Protein AF-A0A920QQ81-F1 (afdb_monomer_lite)

Secondary structure (DSSP, 8-state):
-HHHHHHHHHHSTTB-TTT-SB-S-BSSTTS-SB-S---HHHHHHHHHHHHHHHHHH--HHHHHHHHHHHHHHH--

Structure (mmCIF, N/CA/C/O backbone):
data_AF-A0A920QQ81-F1
#
_entry.id   AF-A0A920QQ81-F1
#
loop_
_atom_site.group_PDB
_atom_site.id
_atom_site.type_symbol
_atom_site.label_atom_id
_atom_site.label_alt_id
_atom_site.label_comp_id
_atom_site.label_asym_id
_atom_site.label_entity_id
_atom_site.label_seq_id
_atom_site.pdbx_PDB_ins_code
_atom_site.Cartn_x
_atom_site.Cartn_y
_atom_site.Cartn_z
_atom_site.occupancy
_atom_site.B_iso_or_equiv
_atom_site.auth_seq_id
_atom_site.auth_comp_id
_atom_site.auth_asym_id
_atom_site.auth_atom_id
_atom_site.pdbx_PDB_model_num
ATOM 1 N N . MET A 1 1 ? -14.784 -8.482 4.708 1.00 70.88 1 MET A N 1
ATOM 2 C CA . MET A 1 1 ? -14.083 -8.373 3.407 1.00 70.88 1 MET A CA 1
ATOM 3 C C . MET A 1 1 ? -13.011 -7.277 3.384 1.00 70.88 1 MET A C 1
ATOM 5 O O . MET A 1 1 ? -11.863 -7.634 3.170 1.00 70.88 1 MET A O 1
ATOM 9 N N . ILE A 1 2 ? -13.305 -6.003 3.704 1.00 90.31 2 ILE A N 1
ATOM 10 C CA . ILE A 1 2 ? -12.330 -4.879 3.622 1.00 90.31 2 ILE A CA 1
ATOM 11 C C . ILE A 1 2 ? -10.988 -5.122 4.351 1.00 90.31 2 ILE A C 1
ATOM 13 O O . ILE A 1 2 ? -9.925 -4.791 3.834 1.00 90.31 2 ILE A O 1
ATOM 17 N N . ASN A 1 3 ? -11.018 -5.748 5.535 1.00 94.12 3 ASN A N 1
ATOM 18 C CA . ASN A 1 3 ? -9.817 -5.959 6.345 1.00 94.12 3 ASN A CA 1
ATOM 19 C C . ASN A 1 3 ? -8.810 -6.918 5.706 1.00 94.12 3 ASN A C 1
ATOM 21 O O . ASN A 1 3 ? -7.610 -6.669 5.774 1.00 94.12 3 ASN A O 1
ATOM 25 N N . LEU A 1 4 ? -9.299 -7.993 5.082 1.00 95.81 4 LEU A N 1
ATOM 26 C CA . LEU A 1 4 ? -8.443 -8.969 4.414 1.00 95.81 4 LEU A CA 1
ATOM 27 C C . LEU A 1 4 ? -7.729 -8.315 3.229 1.00 95.81 4 LEU A C 1
ATOM 29 O O . LEU A 1 4 ? -6.515 -8.447 3.102 1.00 95.81 4 LEU A O 1
ATOM 33 N N . THR A 1 5 ? -8.469 -7.563 2.411 1.00 95.06 5 THR A N 1
ATOM 34 C CA . THR A 1 5 ? -7.926 -6.869 1.240 1.00 95.06 5 THR A CA 1
ATOM 35 C C . THR A 1 5 ? -6.857 -5.856 1.638 1.00 95.06 5 THR A C 1
ATOM 37 O O . THR A 1 5 ? -5.732 -5.939 1.156 1.00 95.06 5 THR A O 1
ATOM 40 N N . LEU A 1 6 ? -7.156 -4.949 2.576 1.00 95.69 6 LEU A N 1
ATOM 41 C CA . LEU A 1 6 ? -6.204 -3.918 3.007 1.00 95.69 6 LEU A CA 1
ATOM 42 C C . LEU A 1 6 ? -4.960 -4.502 3.680 1.00 95.69 6 LEU A C 1
ATOM 44 O O . LEU A 1 6 ? -3.863 -3.964 3.527 1.00 95.69 6 LEU A O 1
ATOM 48 N N . GLU A 1 7 ? -5.110 -5.594 4.426 1.00 95.88 7 GLU A N 1
ATOM 49 C CA . GLU A 1 7 ? -3.981 -6.280 5.047 1.00 95.88 7 GLU A CA 1
ATOM 50 C C . GLU A 1 7 ? -3.100 -6.992 4.020 1.00 95.88 7 GLU A C 1
ATOM 52 O O . GLU A 1 7 ? -1.877 -6.881 4.099 1.00 95.88 7 GLU A O 1
ATOM 57 N N . LYS A 1 8 ? -3.699 -7.675 3.037 1.00 95.44 8 LYS A N 1
ATOM 58 C CA . LYS A 1 8 ? -2.964 -8.310 1.936 1.00 95.44 8 LYS A CA 1
ATOM 59 C C . LYS A 1 8 ? -2.250 -7.279 1.068 1.00 95.44 8 LYS A C 1
ATOM 61 O O . LYS A 1 8 ? -1.089 -7.486 0.751 1.00 95.44 8 LYS A O 1
ATOM 66 N N . MET A 1 9 ? -2.891 -6.151 0.768 1.00 95.00 9 MET A N 1
ATOM 67 C CA . MET A 1 9 ? -2.266 -5.046 0.039 1.00 95.00 9 MET A CA 1
ATOM 68 C C . MET A 1 9 ? -1.077 -4.458 0.809 1.00 95.00 9 MET A C 1
ATOM 70 O O . MET A 1 9 ? 0.008 -4.345 0.253 1.00 95.00 9 MET A O 1
ATOM 74 N N . ALA A 1 10 ? -1.237 -4.150 2.102 1.00 95.00 10 ALA A N 1
ATOM 75 C CA . ALA A 1 10 ? -0.167 -3.562 2.917 1.00 95.00 10 ALA A CA 1
ATOM 76 C C . ALA A 1 10 ? 1.028 -4.509 3.145 1.00 95.00 10 ALA A C 1
ATOM 78 O O . ALA A 1 10 ? 2.137 -4.054 3.420 1.00 95.00 10 ALA A O 1
ATOM 79 N N . ARG A 1 11 ? 0.803 -5.826 3.071 1.00 94.38 11 ARG A N 1
ATOM 80 C CA . ARG A 1 11 ? 1.837 -6.863 3.229 1.00 94.38 11 ARG A CA 1
ATOM 81 C C . ARG A 1 11 ? 2.344 -7.433 1.899 1.00 94.38 11 ARG A C 1
ATOM 83 O O . ARG A 1 11 ? 3.234 -8.273 1.922 1.00 94.38 11 ARG A O 1
ATOM 90 N N . GLY A 1 12 ? 1.751 -7.035 0.777 1.00 93.31 12 GLY A N 1
ATOM 91 C CA . GLY A 1 12 ? 2.074 -7.548 -0.552 1.00 93.31 12 GLY A CA 1
ATOM 92 C C . GLY A 1 12 ? 3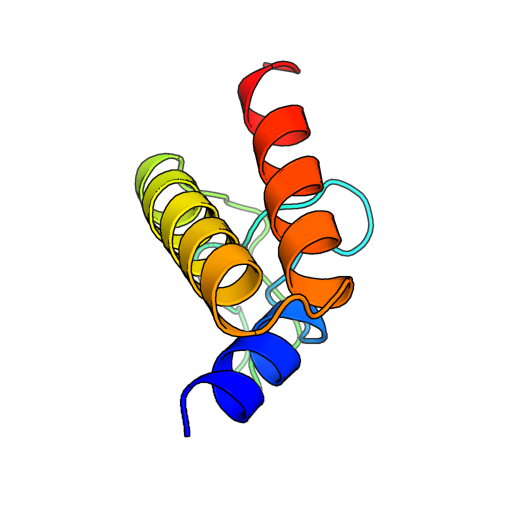.229 -6.800 -1.213 1.00 93.31 12 GLY A C 1
ATOM 93 O O . GLY A 1 12 ? 3.668 -5.758 -0.723 1.00 93.31 12 GLY A O 1
ATOM 94 N N . GLY A 1 13 ? 3.684 -7.319 -2.358 1.00 93.06 13 GLY A N 1
ATOM 95 C CA . GLY A 1 13 ? 4.806 -6.761 -3.129 1.00 93.06 13 GLY A CA 1
ATOM 96 C C . GLY A 1 13 ? 4.534 -5.381 -3.736 1.00 93.06 13 GLY A C 1
ATOM 97 O O . GLY A 1 13 ? 5.456 -4.624 -4.015 1.00 93.06 13 GLY A O 1
ATOM 98 N N . MET A 1 14 ? 3.258 -5.011 -3.863 1.00 94.69 14 MET A N 1
ATOM 99 C CA . MET A 1 14 ? 2.844 -3.702 -4.374 1.00 94.69 14 MET A CA 1
ATOM 100 C C . MET A 1 14 ? 2.998 -2.559 -3.364 1.00 94.69 14 MET A C 1
ATOM 102 O O . MET A 1 14 ? 2.960 -1.395 -3.765 1.00 94.69 14 MET A O 1
ATOM 106 N N . TYR A 1 15 ? 3.151 -2.861 -2.071 1.00 94.81 15 TYR A N 1
ATOM 107 C CA . TYR A 1 15 ? 3.430 -1.856 -1.049 1.00 94.81 15 TYR A CA 1
ATOM 108 C C . TYR A 1 15 ? 4.933 -1.748 -0.813 1.00 94.81 15 TYR A C 1
ATOM 110 O O . TYR A 1 15 ? 5.590 -2.736 -0.481 1.00 94.81 15 TYR A O 1
ATOM 118 N N . ASP A 1 16 ? 5.468 -0.534 -0.908 1.00 93.38 16 ASP A N 1
ATOM 119 C CA . ASP A 1 16 ? 6.869 -0.280 -0.598 1.00 93.38 16 ASP A CA 1
ATOM 120 C C . ASP A 1 16 ? 7.099 -0.411 0.916 1.00 93.38 16 ASP A C 1
ATOM 122 O O . ASP A 1 16 ? 6.778 0.471 1.723 1.00 93.38 16 ASP A O 1
ATOM 126 N N . GLN A 1 17 ? 7.681 -1.543 1.306 1.00 90.69 17 GLN A N 1
ATOM 127 C CA . GLN A 1 17 ? 7.942 -1.881 2.702 1.00 90.69 17 GLN A CA 1
ATOM 128 C C . GLN A 1 17 ? 8.969 -0.945 3.352 1.00 90.69 17 GLN A C 1
ATOM 130 O O . GLN A 1 17 ? 8.946 -0.783 4.578 1.00 90.69 17 GLN A O 1
ATOM 135 N N . ILE A 1 18 ? 9.819 -0.286 2.560 1.00 88.25 18 ILE A N 1
ATOM 136 C CA . ILE A 1 18 ? 10.865 0.623 3.025 1.00 88.25 18 ILE A CA 1
ATOM 137 C C . ILE A 1 18 ? 10.309 2.049 3.028 1.00 88.25 18 ILE A C 1
ATOM 139 O O . ILE A 1 18 ? 9.980 2.569 4.102 1.00 88.25 18 ILE A O 1
ATOM 143 N N . GLY A 1 19 ? 10.127 2.630 1.839 1.00 86.38 19 GLY A N 1
ATOM 144 C CA . GLY A 1 19 ? 9.774 4.034 1.617 1.00 86.38 19 GLY A CA 1
ATOM 145 C C . GLY A 1 19 ? 8.289 4.362 1.772 1.00 86.38 19 GLY A C 1
ATOM 146 O O . GLY A 1 19 ? 7.936 5.530 1.916 1.00 86.38 19 GLY A O 1
ATOM 147 N N . GLY A 1 20 ? 7.411 3.356 1.810 1.00 91.25 20 GLY A N 1
ATOM 148 C CA . GLY A 1 20 ? 5.970 3.562 1.919 1.00 91.25 20 GLY A CA 1
ATOM 149 C C . GLY A 1 20 ? 5.283 3.918 0.603 1.00 91.25 20 GLY A C 1
ATOM 150 O O . GLY A 1 20 ? 5.911 4.264 -0.398 1.00 91.25 20 GLY A O 1
ATOM 151 N N . GLY A 1 21 ? 3.955 3.843 0.618 1.00 92.69 21 GLY A N 1
ATOM 152 C CA . GLY A 1 21 ? 3.136 4.026 -0.577 1.00 92.69 21 GLY A CA 1
ATOM 153 C C . GLY A 1 21 ? 3.030 2.766 -1.437 1.00 92.69 21 GLY A C 1
ATOM 154 O O . GLY A 1 21 ? 3.647 1.739 -1.159 1.00 92.69 21 GLY A O 1
ATOM 155 N N . PHE A 1 22 ? 2.203 2.852 -2.473 1.00 94.88 22 PHE A N 1
ATOM 156 C CA . PHE A 1 22 ? 1.912 1.773 -3.409 1.00 94.88 22 PHE A CA 1
ATOM 157 C C . PHE A 1 22 ? 2.455 2.083 -4.796 1.00 94.88 22 PHE A C 1
ATOM 159 O O . PHE A 1 22 ? 2.380 3.221 -5.277 1.00 94.88 22 PHE A O 1
ATOM 166 N N . HIS A 1 23 ? 2.970 1.033 -5.423 1.00 94.69 23 HIS A N 1
ATOM 167 C CA . HIS A 1 23 ? 3.372 1.013 -6.818 1.00 94.69 23 HIS A CA 1
ATOM 168 C C . HIS A 1 23 ? 2.159 0.963 -7.739 1.00 94.69 23 HIS A C 1
ATOM 170 O O . HIS A 1 23 ? 1.113 0.421 -7.379 1.00 94.69 23 HIS A O 1
ATOM 176 N N . ARG A 1 24 ? 2.300 1.538 -8.934 1.00 93.75 24 ARG A N 1
ATOM 177 C CA . ARG A 1 24 ? 1.180 1.695 -9.866 1.00 93.75 24 ARG A CA 1
ATOM 178 C C . ARG A 1 24 ? 0.718 0.370 -10.476 1.00 93.75 24 ARG A C 1
ATOM 180 O O . ARG A 1 24 ? -0.478 0.144 -10.613 1.00 93.75 24 ARG A O 1
ATOM 187 N N . TYR A 1 25 ? 1.654 -0.495 -10.849 1.00 92.25 25 TYR A N 1
ATOM 188 C CA . TYR A 1 25 ? 1.368 -1.796 -11.453 1.00 92.25 25 TYR A CA 1
ATOM 189 C C . TYR A 1 25 ? 2.508 -2.782 -11.198 1.00 92.25 25 TYR A C 1
ATOM 191 O O . TYR A 1 25 ? 3.612 -2.388 -10.815 1.00 92.25 25 TYR A O 1
ATOM 199 N N . SER A 1 26 ? 2.216 -4.067 -11.376 1.00 93.75 26 SER A N 1
ATOM 200 C CA . SER A 1 26 ? 3.203 -5.139 -11.289 1.00 93.75 26 SER A CA 1
ATOM 201 C C . SER A 1 26 ? 3.737 -5.492 -12.672 1.00 93.75 26 SER A C 1
ATOM 203 O O . SER A 1 26 ? 3.034 -5.344 -13.671 1.00 93.75 26 SER A O 1
ATOM 205 N N . THR A 1 27 ? 4.983 -5.952 -12.725 1.00 94.19 27 THR A N 1
ATOM 206 C CA . THR A 1 27 ? 5.583 -6.518 -13.939 1.00 94.19 27 THR A CA 1
ATOM 207 C C . THR A 1 27 ? 5.257 -8.004 -14.113 1.00 94.19 27 THR A C 1
ATOM 209 O O . THR A 1 27 ? 5.609 -8.582 -15.137 1.00 94.19 27 THR A O 1
ATOM 212 N N . ASP A 1 28 ? 4.617 -8.634 -13.124 1.00 94.62 28 ASP A N 1
ATOM 213 C CA . ASP A 1 28 ? 4.250 -10.048 -13.129 1.00 94.62 28 ASP A CA 1
ATOM 214 C C . ASP A 1 28 ? 2.773 -10.271 -12.757 1.00 94.62 28 ASP A C 1
ATOM 216 O O . ASP A 1 28 ? 2.086 -9.395 -12.232 1.00 94.62 28 ASP A O 1
ATOM 220 N N . ASN A 1 29 ? 2.278 -11.480 -13.024 1.00 93.62 29 ASN A N 1
ATOM 221 C CA . ASN A 1 29 ? 0.865 -11.826 -12.838 1.00 93.62 29 ASN A CA 1
ATOM 222 C C . ASN A 1 29 ? 0.484 -12.138 -11.377 1.00 93.62 29 ASN A C 1
ATOM 224 O O . ASN A 1 29 ? -0.701 -12.252 -11.062 1.00 93.62 29 ASN A O 1
ATOM 228 N N . TYR A 1 30 ? 1.465 -12.295 -10.488 1.00 92.69 30 TYR A N 1
ATOM 229 C CA . TYR A 1 30 ? 1.281 -12.593 -9.068 1.00 92.69 30 TYR A CA 1
ATOM 230 C C . TYR A 1 30 ? 1.349 -11.343 -8.183 1.00 92.69 30 TYR A C 1
ATOM 232 O O . TYR A 1 30 ? 1.134 -11.455 -6.974 1.00 92.69 30 TYR A O 1
ATOM 240 N N . TRP A 1 31 ? 1.586 -10.160 -8.762 1.00 91.19 31 TRP A N 1
ATOM 241 C CA . TRP A 1 31 ? 1.653 -8.881 -8.045 1.00 91.19 31 TRP A CA 1
ATOM 242 C C . TRP A 1 31 ? 2.792 -8.820 -7.014 1.00 91.19 31 TRP A C 1
ATOM 244 O O . TRP A 1 31 ? 2.663 -8.180 -5.962 1.00 91.19 31 TRP A O 1
ATOM 254 N N . LEU A 1 32 ? 3.895 -9.522 -7.291 1.00 91.31 32 LEU A N 1
ATOM 255 C CA . LEU A 1 32 ? 5.037 -9.643 -6.382 1.00 91.31 32 LEU A CA 1
ATOM 256 C C . LEU A 1 32 ? 6.128 -8.617 -6.689 1.00 91.31 32 LEU A C 1
ATOM 258 O O . LEU A 1 32 ? 6.690 -8.026 -5.769 1.00 91.31 32 LEU A O 1
ATOM 262 N N . VAL A 1 33 ? 6.410 -8.402 -7.969 1.00 93.62 33 VAL A N 1
ATOM 263 C CA . VAL A 1 33 ? 7.440 -7.508 -8.484 1.00 93.62 33 VAL A CA 1
ATOM 264 C C . VAL A 1 33 ? 6.757 -6.241 -8.998 1.00 93.62 33 VAL A C 1
ATOM 266 O O . VAL A 1 33 ? 6.015 -6.285 -9.988 1.00 93.62 33 VAL A O 1
ATOM 269 N N . PRO A 1 34 ? 6.941 -5.097 -8.323 1.00 94.06 34 PRO A N 1
ATOM 270 C CA . PRO A 1 34 ? 6.349 -3.849 -8.764 1.00 94.06 34 PRO A CA 1
ATOM 271 C C . PRO A 1 34 ? 7.165 -3.197 -9.880 1.00 94.06 34 PRO A C 1
ATOM 273 O O . PRO A 1 34 ? 8.393 -3.270 -9.912 1.00 94.06 34 PRO A O 1
ATOM 276 N N . HIS A 1 35 ? 6.483 -2.431 -10.725 1.00 92.62 35 HIS A N 1
ATOM 277 C CA . HIS A 1 35 ? 7.126 -1.324 -11.414 1.00 92.62 35 HIS A CA 1
ATOM 278 C C . HIS A 1 35 ? 7.328 -0.172 -10.416 1.00 92.62 35 HIS A C 1
ATOM 280 O O . HIS A 1 35 ? 6.400 0.219 -9.705 1.00 92.62 35 HIS A O 1
ATOM 286 N N . PHE A 1 36 ? 8.533 0.398 -10.342 1.00 90.44 36 PHE A N 1
ATOM 287 C CA . PHE A 1 36 ? 8.896 1.343 -9.273 1.00 90.44 36 PHE A CA 1
ATOM 288 C C . PHE A 1 36 ? 8.225 2.725 -9.371 1.00 90.44 36 PHE A C 1
ATOM 290 O O . PHE A 1 36 ? 8.390 3.560 -8.481 1.00 90.44 36 PHE A O 1
ATOM 297 N N . GLU A 1 37 ? 7.414 2.957 -10.403 1.00 92.12 37 GLU A N 1
ATOM 298 C CA . GLU A 1 37 ? 6.573 4.148 -10.514 1.00 92.12 37 GLU A CA 1
ATOM 299 C C . GLU A 1 37 ? 5.486 4.179 -9.423 1.00 92.12 37 GLU A C 1
ATOM 301 O O . GLU A 1 37 ? 4.788 3.191 -9.171 1.00 92.12 37 GLU A O 1
ATOM 306 N N . LYS A 1 38 ? 5.305 5.353 -8.808 1.00 91.94 38 LYS A N 1
ATOM 307 C CA . LYS A 1 38 ? 4.223 5.639 -7.859 1.00 91.94 38 LYS A CA 1
ATOM 308 C C . LYS A 1 38 ? 3.459 6.872 -8.313 1.00 91.94 38 LYS A C 1
ATOM 310 O O . LYS A 1 38 ? 4.062 7.908 -8.588 1.00 91.94 38 LYS A O 1
ATOM 315 N N . MET A 1 39 ? 2.135 6.769 -8.326 1.00 92.38 39 MET A N 1
ATOM 316 C CA . MET A 1 39 ? 1.251 7.872 -8.687 1.00 92.38 39 MET A CA 1
ATOM 317 C C . MET A 1 39 ? 0.677 8.561 -7.455 1.00 92.38 39 MET A C 1
ATOM 319 O O . MET A 1 39 ? 0.205 7.912 -6.518 1.00 92.38 39 MET A O 1
ATOM 323 N N . LEU A 1 40 ? 0.704 9.894 -7.470 1.00 90.44 40 LEU A N 1
ATOM 324 C CA . LEU A 1 40 ? 0.273 10.722 -6.345 1.00 90.44 40 LEU A CA 1
ATOM 325 C C . LEU A 1 40 ? 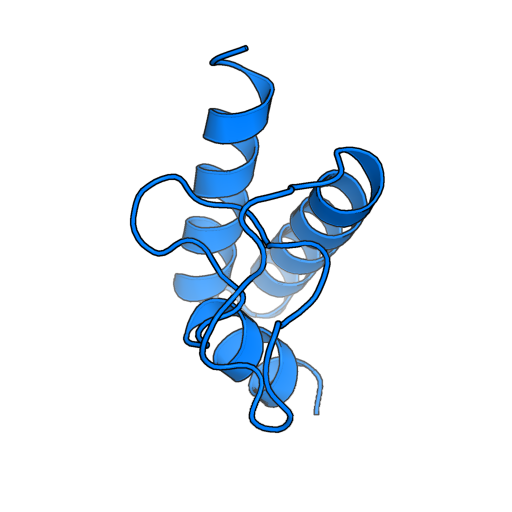-1.204 10.503 -6.002 1.00 90.44 40 LEU A C 1
ATOM 327 O O . LEU A 1 40 ? -1.546 10.323 -4.836 1.00 90.44 40 LEU A O 1
ATOM 331 N N . TYR A 1 41 ? -2.067 10.497 -7.019 1.00 93.19 41 TYR A N 1
ATOM 332 C CA . TYR A 1 41 ? -3.513 10.393 -6.841 1.00 93.19 41 TYR A CA 1
ATOM 333 C C . TYR A 1 41 ? -3.913 9.032 -6.247 1.00 93.19 41 TYR A C 1
ATOM 335 O O . TYR A 1 41 ? -4.660 8.995 -5.270 1.00 93.19 41 TYR A O 1
ATOM 343 N N . ASP A 1 42 ? -3.339 7.931 -6.747 1.00 92.88 42 ASP A N 1
ATOM 344 C CA . ASP A 1 42 ? -3.562 6.579 -6.216 1.00 92.88 42 ASP A CA 1
ATOM 345 C C . ASP A 1 42 ? -3.183 6.507 -4.735 1.00 92.88 42 ASP A C 1
ATOM 347 O O . ASP A 1 42 ? -3.946 6.044 -3.883 1.00 92.88 42 ASP A O 1
ATOM 351 N N . ASN A 1 43 ? -2.007 7.041 -4.404 1.00 93.94 43 ASN A N 1
ATOM 352 C CA . ASN A 1 43 ? -1.497 7.045 -3.043 1.00 93.94 43 ASN A CA 1
ATOM 353 C C . ASN A 1 43 ? -2.304 7.965 -2.111 1.00 93.94 43 ASN A C 1
ATOM 355 O O . ASN A 1 43 ? -2.486 7.632 -0.940 1.00 93.94 43 ASN A O 1
ATOM 359 N N . ALA A 1 44 ? -2.831 9.089 -2.604 1.00 92.75 44 ALA A N 1
ATOM 360 C CA . ALA A 1 44 ? -3.686 9.984 -1.825 1.00 92.75 44 ALA A CA 1
ATOM 361 C C . ALA A 1 44 ? -5.020 9.311 -1.468 1.00 92.75 44 ALA A C 1
ATOM 363 O O . ALA A 1 44 ? -5.450 9.344 -0.309 1.00 92.75 44 ALA A O 1
ATOM 364 N N . LEU A 1 45 ? -5.642 8.639 -2.441 1.00 94.31 45 LEU A N 1
ATOM 365 C CA . LEU A 1 45 ? -6.882 7.891 -2.236 1.00 94.31 45 LEU A CA 1
ATOM 366 C C . LEU A 1 45 ? -6.675 6.715 -1.274 1.00 94.31 45 LEU A C 1
ATOM 368 O O . LEU A 1 45 ? -7.450 6.551 -0.327 1.00 94.31 45 LEU A O 1
ATOM 372 N N . LEU A 1 46 ? -5.599 5.942 -1.450 1.00 94.88 46 LEU A N 1
ATOM 373 C CA . LEU A 1 46 ? -5.273 4.836 -0.550 1.00 94.88 46 LEU A CA 1
ATOM 374 C C . LEU A 1 46 ? -4.928 5.328 0.862 1.00 94.88 46 LEU A C 1
ATOM 376 O O . LEU A 1 46 ? -5.404 4.746 1.835 1.00 94.88 46 LEU A O 1
ATOM 380 N N . SER A 1 47 ? -4.179 6.424 1.009 1.00 94.56 47 SER A N 1
ATOM 381 C CA . SER A 1 47 ? -3.877 7.020 2.320 1.00 94.56 47 SER A CA 1
ATOM 382 C C . SER A 1 47 ? -5.155 7.353 3.098 1.00 94.56 47 SER A C 1
ATOM 384 O O . SER A 1 47 ? -5.296 6.974 4.267 1.00 94.56 47 SER A O 1
ATOM 386 N N . ARG A 1 48 ? -6.138 7.977 2.433 1.00 95.12 48 ARG A N 1
ATOM 387 C CA . ARG A 1 48 ? -7.454 8.264 3.022 1.00 95.12 48 ARG A CA 1
ATOM 388 C C . ARG A 1 48 ? -8.209 6.985 3.393 1.00 95.12 48 ARG A C 1
ATOM 390 O O . ARG A 1 48 ? -8.776 6.909 4.483 1.00 95.12 48 ARG A O 1
ATOM 397 N N . LEU A 1 49 ? -8.184 5.965 2.534 1.00 95.75 49 LEU A N 1
ATOM 398 C CA . LEU A 1 49 ? -8.823 4.675 2.803 1.00 95.75 49 LEU A CA 1
ATOM 399 C C . LEU A 1 49 ? -8.234 3.985 4.046 1.00 95.75 49 LEU A C 1
ATOM 401 O O . LEU A 1 49 ? -8.984 3.540 4.916 1.00 95.75 49 LEU A O 1
ATOM 405 N N . TYR A 1 50 ? -6.904 3.944 4.176 1.00 96.12 50 TYR A N 1
ATOM 406 C CA . TYR A 1 50 ? -6.233 3.383 5.353 1.00 96.12 50 TYR A CA 1
ATOM 407 C C . TYR A 1 50 ? -6.496 4.210 6.622 1.00 96.12 50 TYR A C 1
ATOM 409 O O . TYR A 1 50 ? -6.645 3.631 7.701 1.00 96.12 50 TYR A O 1
ATOM 417 N N . LEU A 1 51 ? -6.623 5.540 6.516 1.00 95.44 51 LEU A N 1
AT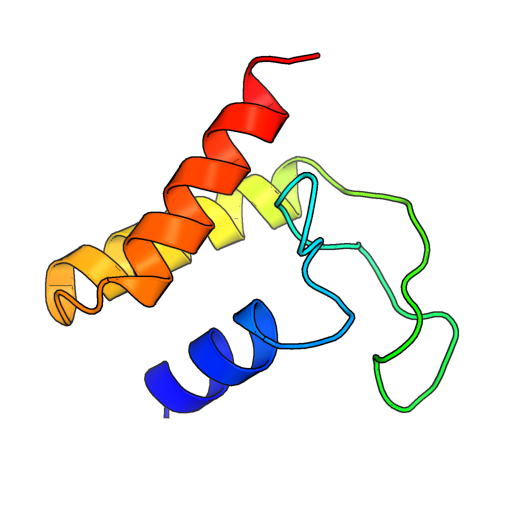OM 418 C CA . LEU A 1 51 ? -7.033 6.386 7.642 1.00 95.44 51 LEU A CA 1
ATOM 419 C C . LEU A 1 51 ? -8.437 6.021 8.135 1.00 95.44 51 LEU A C 1
ATOM 421 O O . LEU A 1 51 ? -8.627 5.788 9.328 1.00 95.44 51 LEU A O 1
ATOM 425 N N . HIS A 1 52 ? -9.407 5.932 7.223 1.00 96.38 52 HIS A N 1
ATOM 426 C CA . HIS A 1 52 ? -10.784 5.568 7.560 1.00 96.38 52 HIS A CA 1
ATOM 427 C C . HIS A 1 52 ? -10.849 4.157 8.160 1.00 96.38 52 HIS A C 1
ATOM 429 O O . HIS A 1 52 ? -11.476 3.939 9.198 1.00 96.38 52 HIS A O 1
ATOM 435 N N . ALA A 1 53 ? -10.128 3.200 7.568 1.00 96.19 53 ALA A N 1
ATOM 436 C CA . ALA A 1 53 ? -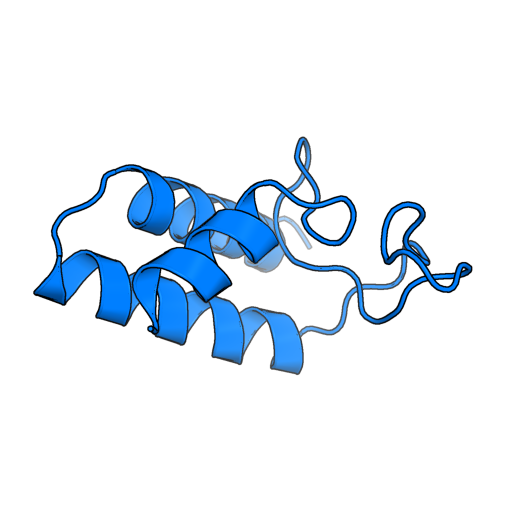10.036 1.846 8.099 1.00 96.19 53 ALA A CA 1
ATOM 437 C C . ALA A 1 53 ? -9.449 1.834 9.519 1.00 96.19 53 ALA A C 1
ATOM 439 O O . ALA A 1 53 ? -9.947 1.113 10.386 1.00 96.19 53 ALA A O 1
ATOM 440 N N . TYR A 1 54 ? -8.428 2.652 9.801 1.00 96.44 54 TYR A N 1
ATOM 441 C CA . TYR A 1 54 ? -7.902 2.812 11.157 1.00 96.44 54 TYR A CA 1
ATOM 442 C C . TYR A 1 54 ? -8.929 3.431 12.108 1.00 96.44 54 TYR A C 1
ATOM 444 O O . TYR A 1 54 ? -9.069 2.958 13.232 1.00 96.44 54 TYR A O 1
ATOM 452 N N . GLN A 1 55 ? -9.666 4.460 11.687 1.00 96.44 55 GLN A N 1
ATOM 453 C CA . GLN A 1 55 ? -10.656 5.121 12.539 1.00 96.44 55 GLN A CA 1
ATOM 454 C C . GLN A 1 55 ? -11.743 4.155 13.020 1.00 96.44 55 GLN A C 1
ATOM 456 O O . GLN A 1 55 ? -12.085 4.210 14.203 1.00 96.44 55 GLN A O 1
ATOM 461 N N . VAL A 1 56 ? -12.206 3.258 12.144 1.00 96.44 56 VAL A N 1
ATOM 462 C CA . VAL A 1 56 ? -13.249 2.264 12.441 1.00 96.44 56 VAL A CA 1
ATOM 463 C C . VAL A 1 56 ? -12.698 1.063 13.212 1.00 96.44 56 VAL A C 1
ATOM 465 O O . VAL A 1 56 ? -13.305 0.616 14.176 1.00 96.44 56 VAL A O 1
ATOM 468 N N . THR A 1 57 ? -11.546 0.525 12.805 1.00 96.06 57 THR A N 1
ATOM 469 C CA . THR A 1 57 ? -11.057 -0.771 13.323 1.00 96.06 57 THR A CA 1
ATOM 470 C C . THR A 1 57 ? -9.995 -0.656 14.412 1.00 96.06 57 THR A C 1
ATOM 472 O O . THR A 1 57 ? -9.668 -1.650 15.055 1.00 96.06 57 THR A O 1
ATOM 475 N N . LYS A 1 58 ? -9.382 0.524 14.565 1.00 95.88 58 LYS A N 1
ATOM 476 C CA . LYS A 1 58 ? -8.226 0.808 15.436 1.00 95.88 58 LYS A CA 1
ATOM 477 C C . LYS A 1 58 ? -7.005 -0.101 15.222 1.00 95.88 58 LYS A C 1
ATOM 479 O O . LYS A 1 58 ? -6.079 -0.085 16.030 1.00 95.88 58 LYS A O 1
ATOM 484 N N . ARG A 1 59 ? -6.934 -0.852 14.115 1.00 95.69 59 ARG A N 1
ATOM 485 C CA . ARG A 1 59 ? -5.815 -1.766 13.831 1.00 95.69 59 ARG A CA 1
ATOM 486 C C . ARG A 1 59 ? -4.517 -0.986 13.569 1.00 95.69 59 ARG A C 1
ATOM 488 O O . ARG A 1 59 ? -4.467 -0.214 12.607 1.00 95.69 59 ARG A O 1
ATOM 495 N N . PRO A 1 60 ? -3.425 -1.226 14.323 1.00 94.69 60 PRO A N 1
ATOM 496 C CA . PRO A 1 60 ? -2.174 -0.474 14.173 1.00 94.69 60 PRO A CA 1
ATOM 497 C C . PRO A 1 60 ? -1.551 -0.536 12.773 1.00 94.69 60 PRO A C 1
ATOM 499 O O . PRO A 1 60 ? -0.882 0.409 12.355 1.00 94.69 60 PRO A O 1
ATOM 502 N N . LEU A 1 61 ? -1.790 -1.630 12.038 1.00 94.38 61 LEU A N 1
ATOM 503 C CA . LEU A 1 61 ? -1.327 -1.808 10.661 1.00 94.38 61 LEU A CA 1
ATOM 504 C C . LEU A 1 61 ? -1.757 -0.641 9.763 1.00 94.38 61 LEU A C 1
ATOM 506 O O . LEU A 1 61 ? -0.928 -0.074 9.061 1.00 94.38 61 LEU A O 1
ATOM 510 N N . TYR A 1 62 ? -3.025 -0.234 9.830 1.00 95.06 62 TYR A N 1
ATOM 511 C CA . TYR A 1 62 ? -3.564 0.790 8.936 1.00 95.06 62 TYR A CA 1
ATOM 512 C C . TYR A 1 62 ? -3.018 2.180 9.245 1.00 95.06 62 TYR A C 1
ATOM 514 O O . TYR A 1 62 ? -2.685 2.930 8.331 1.00 95.06 62 TYR A O 1
ATOM 522 N N . ARG A 1 63 ? -2.824 2.491 10.533 1.00 93.19 63 ARG A N 1
ATOM 523 C CA . ARG A 1 63 ? -2.139 3.719 10.951 1.00 93.19 63 ARG A CA 1
ATOM 524 C C . ARG A 1 63 ? -0.695 3.748 10.460 1.00 93.19 63 ARG A C 1
ATOM 526 O O . ARG A 1 63 ? -0.222 4.794 10.029 1.00 93.19 63 ARG A O 1
ATOM 533 N N . ARG A 1 64 ? 0.012 2.615 10.527 1.00 91.00 64 ARG A N 1
ATOM 534 C CA . ARG A 1 64 ? 1.400 2.512 10.057 1.00 91.00 64 ARG A CA 1
ATOM 535 C C . ARG A 1 64 ? 1.494 2.752 8.551 1.00 91.00 64 ARG A C 1
ATOM 537 O O . ARG A 1 64 ? 2.332 3.548 8.139 1.00 91.00 64 ARG A O 1
ATOM 544 N N . SER A 1 65 ? 0.633 2.106 7.763 1.00 89.94 65 SER A N 1
ATOM 545 C CA . SER A 1 65 ? 0.568 2.313 6.313 1.00 89.94 65 SER A CA 1
ATOM 546 C C . SER A 1 65 ? 0.279 3.778 5.989 1.00 89.94 65 SER A C 1
ATOM 548 O O . SER A 1 65 ? 1.061 4.409 5.287 1.00 89.94 65 SER A O 1
ATOM 550 N N . GLN A 1 66 ? -0.766 4.356 6.593 1.00 89.44 66 GLN A N 1
ATOM 551 C CA . GLN A 1 66 ? -1.150 5.762 6.420 1.00 89.44 66 GLN A CA 1
ATOM 552 C C . GLN A 1 66 ? -0.018 6.747 6.758 1.00 89.44 66 GLN A C 1
ATOM 554 O O . GLN A 1 66 ? 0.242 7.677 5.996 1.00 89.44 66 GLN A O 1
ATOM 559 N N . LYS A 1 67 ? 0.701 6.529 7.865 1.00 84.75 67 LYS A N 1
ATOM 560 C CA . LYS A 1 67 ? 1.810 7.402 8.274 1.00 84.75 67 LYS A CA 1
ATOM 561 C C . LYS A 1 67 ? 2.963 7.374 7.269 1.00 84.75 67 LYS A C 1
ATOM 563 O O . LYS A 1 67 ? 3.550 8.414 6.993 1.00 84.75 67 LYS A O 1
ATOM 568 N N . LYS A 1 68 ? 3.265 6.203 6.705 1.00 84.12 68 LYS A N 1
ATOM 569 C CA . LYS A 1 68 ? 4.298 6.049 5.674 1.00 84.12 68 LYS A CA 1
ATOM 570 C C . LYS A 1 68 ? 3.921 6.735 4.354 1.00 84.12 68 LYS A C 1
ATOM 572 O O . LYS A 1 68 ? 4.803 7.283 3.705 1.00 84.12 68 LYS A O 1
ATOM 577 N N . PHE A 1 69 ? 2.634 6.793 3.99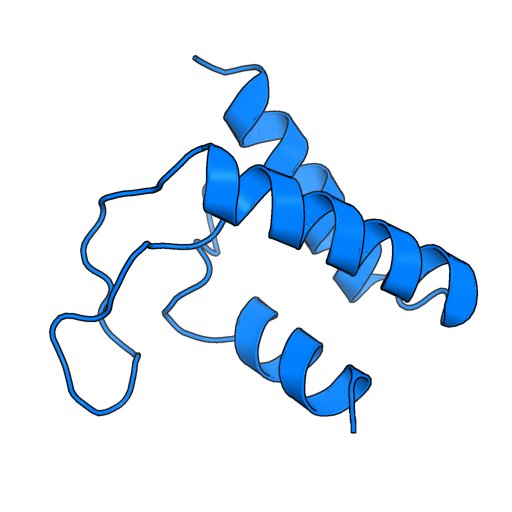1 1.00 83.75 69 PHE A N 1
ATOM 578 C CA . PHE A 1 69 ? 2.197 7.617 2.854 1.00 83.75 69 PHE A CA 1
ATOM 579 C C . PHE A 1 69 ? 2.534 9.091 3.060 1.00 83.75 69 PHE A C 1
ATOM 581 O O . PHE A 1 69 ? 3.064 9.718 2.154 1.00 83.75 69 PHE A O 1
ATOM 588 N N . TRP A 1 70 ? 2.262 9.646 4.245 1.00 71.44 70 TRP A N 1
ATOM 589 C CA . TR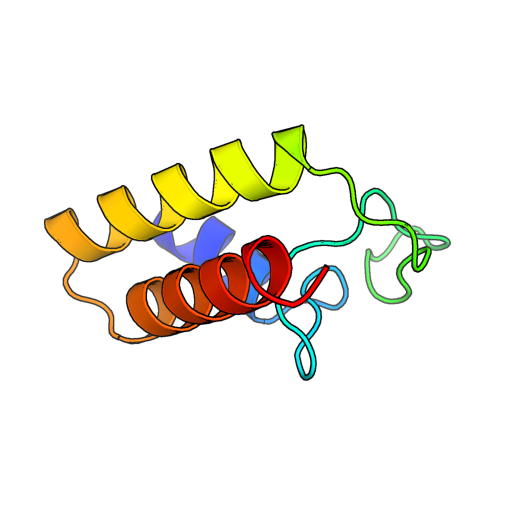P A 1 70 ? 2.568 11.051 4.543 1.00 71.44 70 TRP A CA 1
ATOM 590 C C . TRP A 1 70 ? 4.048 11.389 4.365 1.00 71.44 70 TRP A C 1
ATOM 592 O O . TRP A 1 70 ? 4.369 12.457 3.854 1.00 71.44 70 TRP A O 1
ATOM 602 N N . THR A 1 71 ? 4.950 10.473 4.720 1.00 72.19 71 THR A N 1
ATOM 603 C CA . THR A 1 71 ? 6.386 10.655 4.477 1.00 72.19 71 THR A CA 1
ATOM 604 C C . THR A 1 71 ? 6.702 10.762 2.981 1.00 72.19 71 THR A C 1
ATOM 606 O O . THR A 1 71 ? 7.525 11.582 2.599 1.00 72.19 71 THR A O 1
ATOM 609 N N . MET A 1 72 ? 5.998 10.023 2.118 1.00 72.00 72 MET A N 1
ATOM 610 C CA . MET A 1 72 ? 6.146 10.136 0.661 1.00 72.00 72 MET A CA 1
ATOM 611 C C . MET A 1 72 ? 5.716 11.513 0.120 1.00 72.00 72 MET A C 1
ATOM 613 O O . MET A 1 72 ? 6.308 11.989 -0.843 1.00 72.00 72 MET A O 1
ATOM 617 N N . PHE A 1 73 ? 4.702 12.148 0.722 1.00 69.38 73 PHE A N 1
ATOM 618 C CA . PHE A 1 73 ? 4.197 13.461 0.290 1.00 69.38 73 PHE A CA 1
ATOM 619 C C . PHE A 1 73 ? 5.089 14.635 0.713 1.00 69.38 73 PHE A C 1
ATOM 621 O O . PHE A 1 73 ? 5.063 15.663 0.051 1.00 69.38 73 PHE A O 1
ATOM 628 N N . TYR A 1 74 ? 5.846 14.498 1.806 1.00 63.94 74 TYR A N 1
ATOM 629 C CA . TYR A 1 74 ? 6.651 15.589 2.371 1.00 63.94 74 TYR A CA 1
ATOM 630 C C . TYR A 1 74 ? 8.146 15.529 2.037 1.00 63.94 74 TYR A C 1
ATOM 632 O O . TYR A 1 74 ? 8.860 16.483 2.322 1.00 63.94 74 TYR A O 1
ATOM 640 N N . VAL A 1 75 ? 8.637 14.417 1.485 1.00 54.75 75 VAL A N 1
ATOM 641 C CA . VAL A 1 75 ? 10.067 14.215 1.169 1.00 54.75 75 VAL A CA 1
ATOM 642 C C . VAL A 1 75 ? 10.340 14.419 -0.332 1.00 54.75 75 VAL A C 1
ATOM 644 O O . VAL A 1 75 ? 11.314 13.911 -0.878 1.00 54.75 75 VAL A O 1
ATOM 647 N N . LYS A 1 76 ? 9.477 15.161 -1.028 1.00 47.81 76 LYS A N 1
ATOM 648 C CA . LYS A 1 76 ? 9.647 15.505 -2.440 1.00 47.81 76 LYS A CA 1
ATOM 649 C C . LYS A 1 76 ? 9.486 16.998 -2.653 1.00 47.81 76 LYS A C 1
ATOM 651 O O . LYS A 1 76 ? 8.619 17.577 -1.965 1.00 47.81 76 LYS A O 1
#

pLDDT: mean 90.28, std 9.41, range [47.81, 96.44]

Sequence (76 aa):
MINLTLEKMARGGMYDQIGGGFHRYSTDNYWLVPHFEKMLYDNALLSRLYLHAYQVTKRPLYRRSQKKFWTMFYVK

Radius of gyration: 11.88 Å; chains: 1; bounding box: 25×28×29 Å

Foldseek 3Di:
DVVVVLVCQLVALQADPPQAFGAPAAPDPVRHHGDPDGDPVNRVVLLVVLVVVCVVPVDVSSVVRNVSSVSVVPVD